Protein AF-A0A653J4P3-F1 (afdb_monomer)

pLDDT: mean 70.9, std 15.96, range [40.28, 94.81]

Foldseek 3Di:
DPPDPPVNVVVVVVVCCVVCPPVNCCVVCVVVVVVVVVVVVVVVVVVPDPDDDPDPDPPPPPDPPDDPDDDDDDDDDDDDDDDDDDDDDDDDDDDDDDDDDDDDDD

Mean predicted aligned error: 21.35 Å

Secondary structure (DSSP, 8-state):
---S-HHHHHHHHHHHHHHHHHHHHHHHHHHHHHHHHHHHHHHHHHTT----PPPPPP---S--------------------------------------------

Structure (mmCIF, N/CA/C/O backbone):
data_AF-A0A653J4P3-F1
#
_entry.id   AF-A0A653J4P3-F1
#
loop_
_atom_site.group_PDB
_atom_site.id
_atom_site.type_symbol
_atom_site.label_atom_id
_atom_site.label_alt_id
_atom_site.label_comp_id
_atom_site.label_asym_id
_atom_site.label_entity_id
_atom_site.label_seq_id
_atom_site.pdbx_PDB_ins_code
_atom_site.Cartn_x
_atom_site.Cartn_y
_atom_site.Cartn_z
_atom_site.occupancy
_atom_site.B_iso_or_equiv
_atom_site.auth_seq_id
_atom_site.auth_comp_id
_atom_site.auth_asym_id
_atom_site.auth_atom_id
_atom_site.pdbx_PDB_model_num
ATOM 1 N N . MET A 1 1 ? 20.877 -26.631 -7.408 1.00 53.03 1 MET A N 1
ATOM 2 C CA . MET A 1 1 ? 20.059 -25.799 -8.315 1.00 53.03 1 MET A CA 1
ATOM 3 C C . MET A 1 1 ? 19.679 -24.528 -7.571 1.00 53.03 1 MET A C 1
ATOM 5 O O . MET A 1 1 ? 18.632 -24.487 -6.942 1.00 53.03 1 MET A O 1
ATOM 9 N N . GLY A 1 2 ? 20.610 -23.565 -7.514 1.00 58.75 2 GLY A N 1
ATOM 10 C CA . GLY A 1 2 ? 20.479 -22.327 -6.738 1.00 58.75 2 GLY A CA 1
ATOM 11 C C . GLY A 1 2 ? 19.360 -21.475 -7.315 1.00 58.75 2 GLY A C 1
ATOM 12 O O . GLY A 1 2 ? 19.553 -20.804 -8.327 1.00 58.75 2 GLY A O 1
ATOM 13 N N . GLY A 1 3 ? 18.177 -21.620 -6.722 1.00 61.97 3 GLY A N 1
ATOM 14 C CA . GLY A 1 3 ? 16.941 -21.016 -7.182 1.00 61.97 3 GLY A CA 1
ATOM 15 C C . GLY A 1 3 ? 17.108 -19.517 -7.357 1.00 61.97 3 GLY A C 1
ATOM 16 O O . GLY A 1 3 ? 17.546 -18.837 -6.437 1.00 61.97 3 GLY A O 1
ATOM 17 N N . LEU A 1 4 ? 16.781 -19.052 -8.563 1.00 65.81 4 LEU A N 1
ATOM 18 C CA . LEU A 1 4 ? 16.382 -17.682 -8.873 1.00 65.81 4 LEU A CA 1
ATOM 19 C C . LEU A 1 4 ? 17.175 -16.639 -8.079 1.00 65.81 4 LEU A C 1
ATOM 21 O O . LEU A 1 4 ? 16.672 -16.039 -7.130 1.00 65.81 4 LEU A O 1
ATOM 25 N N . SER A 1 5 ? 18.441 -16.495 -8.486 1.00 83.44 5 SER A N 1
ATOM 26 C CA . SER A 1 5 ? 19.403 -15.485 -8.042 1.00 83.44 5 SER A CA 1
ATOM 27 C C . SER A 1 5 ? 18.704 -14.205 -7.587 1.00 83.44 5 SER A C 1
ATOM 29 O O . SER A 1 5 ? 17.834 -13.706 -8.296 1.00 83.44 5 SER A O 1
ATOM 31 N N . LEU A 1 6 ? 19.093 -13.658 -6.434 1.00 85.00 6 LEU A N 1
ATOM 32 C CA . LEU A 1 6 ? 18.507 -12.452 -5.826 1.00 85.00 6 LEU A CA 1
ATOM 33 C C . LEU A 1 6 ? 18.327 -11.291 -6.831 1.00 85.00 6 LEU A C 1
ATOM 35 O O . LEU A 1 6 ? 17.398 -10.495 -6.730 1.00 85.00 6 LEU A O 1
ATOM 39 N N . TRP A 1 7 ? 19.179 -11.261 -7.858 1.00 90.94 7 TRP A N 1
ATOM 40 C CA . TRP A 1 7 ? 19.105 -10.361 -9.007 1.00 90.94 7 TRP A CA 1
ATOM 41 C C . TRP A 1 7 ? 17.777 -10.435 -9.787 1.00 90.94 7 TRP A C 1
ATOM 43 O O . TRP A 1 7 ? 17.237 -9.408 -10.188 1.00 90.94 7 TRP A O 1
ATOM 53 N N . HIS A 1 8 ? 17.210 -11.630 -9.971 1.00 89.25 8 HIS A N 1
ATOM 54 C CA . HIS A 1 8 ? 15.916 -11.838 -10.624 1.00 89.25 8 HIS A CA 1
ATOM 55 C C . HIS A 1 8 ? 14.780 -11.161 -9.853 1.00 89.25 8 HIS A C 1
ATOM 57 O O . HIS A 1 8 ? 13.962 -10.468 -10.453 1.00 89.25 8 HIS A O 1
ATOM 63 N N . TRP A 1 9 ? 14.766 -11.289 -8.524 1.00 91.94 9 TRP A N 1
ATOM 64 C CA . TRP A 1 9 ? 13.748 -10.660 -7.681 1.00 91.94 9 TRP A CA 1
ATOM 65 C C . TRP A 1 9 ? 13.779 -9.130 -7.769 1.00 91.94 9 TRP A C 1
ATOM 67 O O . TRP A 1 9 ? 12.719 -8.512 -7.822 1.00 91.94 9 TRP A O 1
ATOM 77 N N . ILE A 1 10 ? 14.965 -8.518 -7.878 1.00 91.56 10 ILE A N 1
ATOM 78 C CA . ILE A 1 10 ? 15.096 -7.069 -8.102 1.00 91.56 10 ILE A CA 1
ATOM 79 C C . ILE A 1 10 ? 14.503 -6.663 -9.461 1.00 91.56 10 ILE A C 1
ATOM 81 O O . ILE A 1 10 ? 13.748 -5.691 -9.522 1.00 91.56 10 ILE A O 1
ATOM 85 N N . ILE A 1 11 ? 14.786 -7.412 -10.539 1.00 93.38 11 ILE A N 1
ATOM 86 C CA . ILE A 1 11 ? 14.209 -7.129 -11.868 1.00 93.38 11 ILE A CA 1
ATOM 87 C C . ILE A 1 11 ? 12.683 -7.235 -11.828 1.00 93.38 11 ILE A C 1
ATOM 89 O O . ILE A 1 11 ? 11.992 -6.359 -12.342 1.00 93.38 11 ILE A O 1
ATOM 93 N N . VAL A 1 12 ? 12.146 -8.296 -11.222 1.00 92.50 12 VAL A N 1
ATOM 94 C CA . VAL A 1 12 ? 10.695 -8.517 -11.156 1.00 92.50 12 VAL A CA 1
ATOM 95 C C . VAL A 1 12 ? 10.014 -7.375 -10.406 1.00 92.50 12 VAL A C 1
ATOM 97 O O . VAL A 1 12 ? 9.013 -6.844 -10.882 1.00 92.50 12 VAL A O 1
ATOM 100 N N . LEU A 1 13 ? 10.582 -6.939 -9.280 1.00 92.19 13 LEU A N 1
ATOM 101 C CA . LEU A 1 13 ? 10.025 -5.848 -8.482 1.00 92.19 13 LEU A CA 1
ATOM 102 C C . LEU A 1 13 ? 10.036 -4.516 -9.251 1.00 92.19 13 LEU A C 1
ATOM 104 O O . LEU A 1 13 ? 9.068 -3.759 -9.181 1.00 92.19 13 LEU A O 1
ATOM 108 N N . LEU A 1 14 ? 11.077 -4.273 -10.055 1.00 93.31 14 LEU A N 1
ATOM 109 C CA . LEU A 1 14 ? 11.152 -3.118 -10.952 1.00 93.31 14 LEU A CA 1
ATOM 110 C C . LEU A 1 14 ? 10.063 -3.163 -12.036 1.00 93.31 14 LEU A C 1
ATOM 112 O O . LEU A 1 14 ? 9.364 -2.173 -12.244 1.00 93.31 14 LEU A O 1
ATOM 116 N N . VAL A 1 15 ? 9.887 -4.308 -12.704 1.00 94.81 15 VAL A N 1
ATOM 117 C CA . VAL A 1 15 ? 8.874 -4.477 -13.761 1.00 94.81 15 VAL A CA 1
ATOM 118 C C . VAL A 1 15 ? 7.463 -4.317 -13.200 1.00 94.81 15 VAL A C 1
ATOM 120 O O . VAL A 1 15 ? 6.644 -3.620 -13.796 1.00 94.81 15 VAL A O 1
ATOM 123 N N . VAL A 1 16 ? 7.181 -4.901 -12.035 1.00 92.75 16 VAL A N 1
ATOM 124 C CA . VAL A 1 16 ? 5.887 -4.757 -11.354 1.00 92.75 16 VAL A CA 1
ATOM 125 C C . VAL A 1 16 ? 5.634 -3.295 -10.988 1.00 92.75 16 VAL A C 1
ATOM 127 O O . VAL A 1 16 ? 4.546 -2.788 -11.243 1.00 92.75 16 VAL A O 1
ATOM 130 N N . LEU A 1 17 ? 6.636 -2.577 -10.473 1.00 91.25 17 LEU A N 1
ATOM 131 C CA . LEU A 1 17 ? 6.492 -1.159 -10.141 1.00 91.25 17 LEU A CA 1
ATOM 132 C C . LEU A 1 17 ? 6.250 -0.278 -11.374 1.00 91.25 17 LEU A C 1
ATOM 134 O O . LEU A 1 17 ? 5.518 0.702 -11.274 1.00 91.25 17 LEU A O 1
ATOM 138 N N . ILE A 1 18 ? 6.825 -0.623 -12.529 1.00 93.25 18 ILE A N 1
ATOM 139 C CA . ILE A 1 18 ? 6.593 0.088 -13.796 1.00 93.25 18 ILE A CA 1
ATOM 140 C C . ILE A 1 18 ? 5.199 -0.224 -14.355 1.00 93.25 18 ILE A C 1
ATOM 142 O O . ILE A 1 18 ? 4.500 0.691 -14.780 1.00 93.25 18 ILE A O 1
ATOM 146 N N . LEU A 1 19 ? 4.776 -1.492 -14.333 1.00 93.25 19 LEU A N 1
ATOM 147 C CA . LEU A 1 19 ? 3.503 -1.926 -14.913 1.00 93.25 19 LEU A CA 1
ATOM 148 C C . LEU A 1 19 ? 2.297 -1.486 -14.074 1.00 93.25 19 LEU A C 1
ATOM 150 O O . LEU A 1 19 ? 1.292 -1.033 -14.614 1.00 93.25 19 LEU A O 1
ATOM 154 N N . PHE A 1 20 ? 2.401 -1.608 -12.752 1.00 89.62 20 PHE A N 1
ATOM 155 C CA . PHE A 1 20 ? 1.349 -1.193 -11.824 1.00 89.62 20 PHE A CA 1
ATOM 156 C C . PHE A 1 20 ? 1.473 0.282 -11.419 1.00 89.62 20 PHE A C 1
ATOM 158 O O . PHE A 1 20 ? 0.494 0.888 -10.978 1.00 89.62 20 PHE A O 1
ATOM 165 N N . GLY A 1 21 ? 2.655 0.883 -11.577 1.00 87.06 21 GLY A N 1
ATOM 166 C CA . GLY A 1 21 ? 2.950 2.233 -11.111 1.00 87.06 21 GLY A CA 1
ATOM 167 C C . GLY A 1 21 ? 3.043 2.324 -9.582 1.00 87.06 21 GLY A C 1
ATOM 168 O O . GLY A 1 21 ? 2.470 1.531 -8.834 1.00 87.06 21 GLY A O 1
ATOM 169 N N . ARG A 1 22 ? 3.715 3.365 -9.077 1.00 83.81 22 ARG A N 1
ATOM 170 C CA . ARG A 1 22 ? 3.855 3.589 -7.623 1.00 83.81 22 ARG A CA 1
ATOM 171 C C . ARG A 1 22 ? 2.518 3.786 -6.891 1.00 83.81 22 ARG A C 1
ATOM 173 O O . ARG A 1 22 ? 2.406 3.441 -5.724 1.00 83.81 22 ARG A O 1
ATOM 180 N N . GLY A 1 23 ? 1.507 4.327 -7.577 1.00 86.81 23 GLY A N 1
ATOM 181 C CA . GLY A 1 23 ? 0.212 4.656 -6.975 1.00 86.81 23 GLY A CA 1
ATOM 182 C C . GLY A 1 23 ? -0.583 3.423 -6.548 1.00 86.81 23 GLY A C 1
ATOM 183 O O . GLY A 1 23 ? -1.061 3.374 -5.422 1.00 86.81 23 GLY A O 1
ATOM 184 N N . ARG A 1 24 ? -0.675 2.397 -7.407 1.00 88.69 24 ARG A N 1
ATOM 185 C CA . ARG A 1 24 ? -1.460 1.187 -7.108 1.00 88.69 24 ARG A CA 1
ATOM 186 C C . ARG A 1 24 ? -0.817 0.310 -6.045 1.00 88.69 24 ARG A C 1
ATOM 188 O O . ARG A 1 24 ? -1.525 -0.227 -5.204 1.00 88.69 24 ARG A O 1
ATOM 195 N N . ILE A 1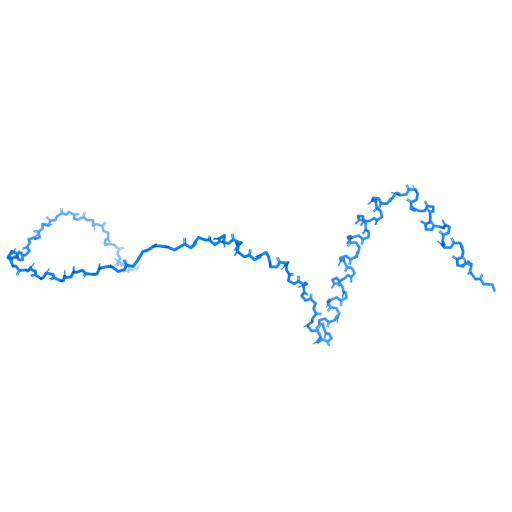 25 ? 0.509 0.189 -6.060 1.00 90.50 25 ILE A N 1
ATOM 196 C CA . ILE A 1 25 ? 1.229 -0.624 -5.075 1.00 90.50 25 ILE A CA 1
ATOM 197 C C . ILE A 1 25 ? 1.146 0.002 -3.683 1.00 90.50 25 ILE A C 1
ATOM 199 O O . ILE A 1 25 ? 0.947 -0.733 -2.728 1.00 90.50 25 ILE A O 1
ATOM 203 N N . SER A 1 26 ? 1.234 1.330 -3.544 1.00 88.50 26 SER A N 1
ATOM 204 C CA . SER A 1 26 ? 1.088 1.987 -2.235 1.00 88.50 26 SER A CA 1
ATOM 205 C C . SER A 1 26 ? -0.327 1.898 -1.661 1.00 88.50 26 SER A C 1
ATOM 207 O O . SER A 1 26 ? -0.463 1.719 -0.455 1.00 88.50 26 SER A O 1
ATOM 209 N N . ASP A 1 27 ? -1.355 1.999 -2.504 1.00 90.44 27 ASP A N 1
ATOM 210 C CA . ASP A 1 27 ? -2.766 1.891 -2.101 1.00 90.44 27 ASP A CA 1
ATOM 211 C C . ASP A 1 27 ? -3.062 0.481 -1.554 1.00 90.44 27 ASP A C 1
ATOM 213 O O . ASP A 1 27 ? -3.426 0.295 -0.393 1.00 90.44 27 ASP A O 1
ATOM 217 N N . ILE A 1 28 ? -2.701 -0.536 -2.345 1.00 91.81 28 ILE A N 1
ATOM 218 C CA . ILE A 1 28 ? -2.824 -1.951 -1.983 1.00 91.81 28 ILE A CA 1
ATOM 219 C C . ILE A 1 28 ? -1.955 -2.263 -0.755 1.00 91.81 28 ILE A C 1
ATOM 221 O O . ILE A 1 28 ? -2.449 -2.770 0.244 1.00 91.81 28 ILE A O 1
ATOM 225 N N . MET A 1 29 ? -0.669 -1.914 -0.758 1.00 89.56 29 MET A N 1
ATOM 226 C CA . MET A 1 29 ? 0.216 -2.182 0.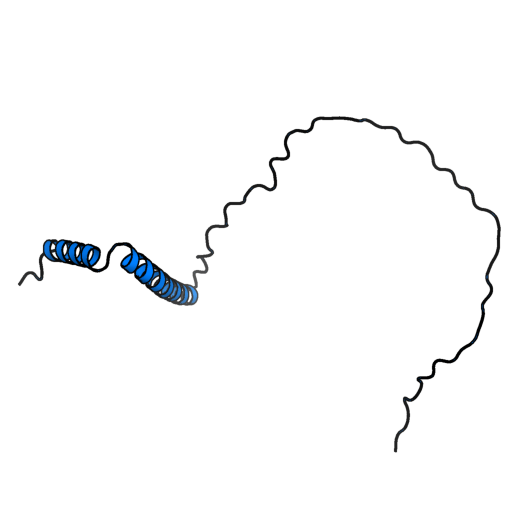382 1.00 89.56 29 MET A CA 1
ATOM 227 C C . MET A 1 29 ? -0.250 -1.477 1.667 1.00 89.56 29 MET A C 1
ATOM 229 O O . MET A 1 29 ? -0.013 -1.990 2.759 1.00 89.56 29 MET A O 1
ATOM 233 N N . GLY A 1 30 ? -0.930 -0.332 1.561 1.00 91.44 30 GLY A N 1
ATOM 234 C CA . GLY A 1 30 ? -1.539 0.366 2.691 1.00 91.44 30 GLY A CA 1
ATOM 235 C C . GLY A 1 30 ? -2.680 -0.428 3.329 1.00 91.44 30 GLY A C 1
ATOM 236 O O . GLY A 1 30 ? -2.692 -0.608 4.549 1.00 91.44 30 GLY A O 1
ATOM 237 N N . ASP A 1 31 ? -3.603 -0.947 2.521 1.00 93.06 31 ASP A N 1
ATOM 238 C CA . ASP A 1 31 ? -4.734 -1.745 3.011 1.00 93.06 31 ASP A CA 1
ATOM 239 C C . ASP A 1 31 ? -4.299 -3.130 3.502 1.00 93.06 31 ASP A C 1
ATOM 241 O O . ASP A 1 31 ? -4.696 -3.567 4.587 1.00 93.06 31 ASP A O 1
ATOM 245 N N . PHE A 1 32 ? -3.386 -3.781 2.779 1.00 93.25 32 PHE A N 1
ATOM 246 C CA . PHE A 1 32 ? -2.769 -5.033 3.217 1.00 93.25 32 PHE A CA 1
ATOM 247 C C . PHE A 1 32 ? -1.941 -4.840 4.499 1.00 93.25 32 PHE A C 1
ATOM 249 O O . PHE A 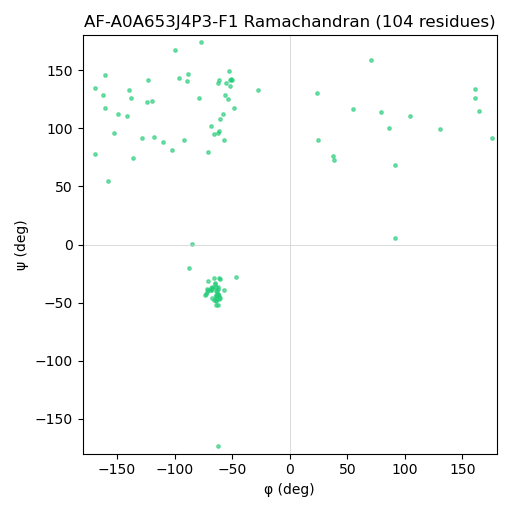1 32 ? -2.003 -5.665 5.412 1.00 93.25 32 PHE A O 1
ATOM 256 N N . GLY A 1 33 ? -1.210 -3.728 4.619 1.00 92.62 33 GLY A N 1
ATOM 257 C CA . GLY A 1 33 ? -0.415 -3.396 5.799 1.00 92.62 33 GLY A CA 1
ATOM 258 C C . GLY A 1 33 ? -1.263 -3.198 7.056 1.00 92.62 33 GLY A C 1
ATOM 259 O O . GLY A 1 33 ? -0.887 -3.684 8.122 1.00 92.62 33 GLY A O 1
ATOM 260 N N . LYS A 1 34 ? -2.428 -2.548 6.939 1.00 91.44 34 LYS A N 1
ATOM 261 C CA . LYS A 1 34 ? -3.386 -2.407 8.049 1.00 91.44 34 LYS A CA 1
ATOM 262 C C . LYS A 1 34 ? -3.935 -3.763 8.496 1.00 91.44 34 LYS A C 1
ATOM 264 O O . LYS A 1 34 ? -3.913 -4.045 9.689 1.00 91.44 34 LYS A O 1
ATOM 269 N N . GLY A 1 35 ? -4.347 -4.622 7.558 1.00 93.19 35 GLY A N 1
ATOM 270 C CA . GLY A 1 35 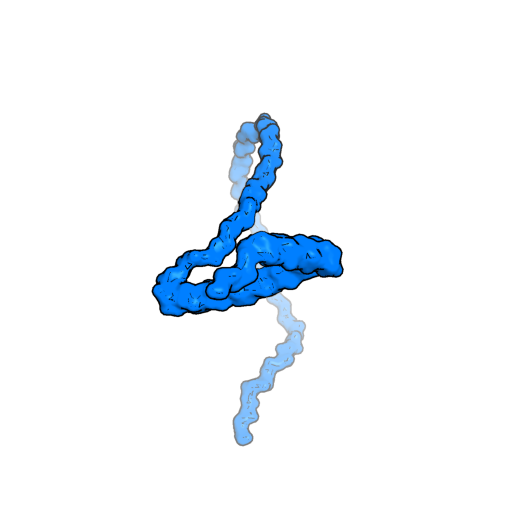? -4.865 -5.959 7.876 1.00 93.19 35 GLY A CA 1
ATOM 271 C C . GLY A 1 35 ? -3.840 -6.840 8.598 1.00 93.19 35 GLY A C 1
ATOM 272 O O . GLY A 1 35 ? -4.143 -7.432 9.633 1.00 93.19 35 GLY A O 1
ATOM 273 N N . ILE A 1 36 ? -2.596 -6.866 8.107 1.00 93.44 36 ILE A N 1
ATOM 274 C CA . ILE A 1 36 ? -1.506 -7.630 8.734 1.00 93.44 36 ILE 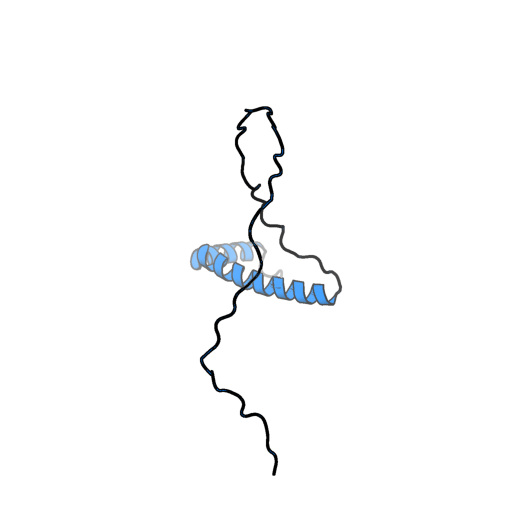A CA 1
ATOM 275 C C . ILE A 1 36 ? -1.118 -7.029 10.097 1.00 93.44 36 ILE A C 1
ATOM 277 O O . ILE A 1 36 ? -0.809 -7.772 11.029 1.00 93.44 36 ILE A O 1
ATOM 281 N N . LYS A 1 37 ? -1.148 -5.696 10.246 1.00 89.38 37 LYS A N 1
ATOM 282 C CA . LYS A 1 37 ? -0.866 -5.021 11.522 1.00 89.38 37 LYS A CA 1
ATOM 283 C C . LYS A 1 37 ? -1.905 -5.372 12.587 1.00 89.38 37 LYS A C 1
ATOM 285 O O . LYS A 1 37 ? -1.501 -5.795 13.662 1.00 89.38 37 LYS A O 1
ATOM 290 N N . SER A 1 38 ? -3.199 -5.290 12.274 1.00 88.81 38 SER A N 1
ATOM 291 C CA . SER A 1 38 ? -4.270 -5.670 13.206 1.00 88.81 38 SER A CA 1
ATOM 292 C C . SER A 1 38 ? -4.255 -7.161 13.544 1.00 88.81 38 SER A C 1
ATOM 294 O O . SER A 1 38 ? -4.532 -7.532 14.679 1.00 88.81 38 SER A O 1
ATOM 296 N N . PHE A 1 39 ? -3.867 -8.021 12.597 1.00 90.38 39 PHE A N 1
ATOM 297 C CA . PHE A 1 39 ? -3.661 -9.445 12.867 1.00 90.38 39 PHE A CA 1
ATOM 298 C C . PHE A 1 39 ? -2.511 -9.678 13.857 1.00 90.38 39 PHE A C 1
ATOM 300 O O . PHE A 1 39 ? -2.649 -10.447 14.805 1.00 90.38 39 PHE A O 1
ATOM 307 N N . LYS A 1 40 ? -1.387 -8.970 13.685 1.00 87.25 40 LYS A N 1
ATOM 308 C CA . LYS A 1 40 ? -0.255 -9.063 14.614 1.00 87.25 40 LYS A CA 1
ATOM 309 C C . LYS A 1 40 ? -0.573 -8.467 15.986 1.00 87.25 40 LYS A C 1
ATOM 311 O O . LYS A 1 40 ? -0.164 -9.028 16.993 1.00 87.25 40 LYS A O 1
ATOM 316 N N . GLU A 1 41 ? -1.293 -7.350 16.024 1.00 87.44 41 GLU A N 1
ATOM 317 C CA . GLU A 1 41 ? -1.777 -6.737 17.264 1.00 87.44 41 GLU A CA 1
ATOM 318 C C . GLU A 1 41 ? -2.731 -7.673 18.010 1.00 87.44 41 GLU A C 1
ATOM 320 O O . GLU A 1 41 ? -2.549 -7.851 19.205 1.00 87.44 41 GLU A O 1
ATOM 325 N N . GLY A 1 42 ? -3.658 -8.348 17.322 1.00 85.38 42 GLY A N 1
ATOM 326 C CA . GLY A 1 42 ? -4.550 -9.333 17.944 1.00 85.38 42 GLY A CA 1
ATOM 327 C C . GLY A 1 42 ? -3.813 -10.535 18.546 1.00 85.38 42 GLY A C 1
ATOM 328 O O . GLY A 1 42 ? -4.155 -10.974 19.638 1.00 85.38 42 GLY A O 1
ATOM 329 N N . ILE A 1 43 ? -2.759 -11.025 17.884 1.00 86.00 43 ILE A N 1
ATOM 330 C CA . ILE A 1 43 ? -1.923 -12.119 18.415 1.00 86.00 43 ILE A CA 1
ATOM 331 C C . ILE A 1 43 ? -1.063 -11.653 19.605 1.00 86.00 43 ILE A C 1
ATOM 333 O O . ILE A 1 43 ? -0.889 -12.388 20.579 1.00 86.00 43 ILE A O 1
ATOM 337 N N . ASN A 1 44 ? -0.522 -10.432 19.549 1.00 83.81 44 ASN A N 1
ATOM 338 C CA . ASN A 1 44 ? 0.252 -9.858 20.654 1.00 83.81 44 ASN A CA 1
ATOM 339 C C . ASN A 1 44 ? -0.627 -9.493 21.866 1.00 83.81 44 ASN A C 1
ATOM 341 O O . ASN A 1 44 ? -0.155 -9.597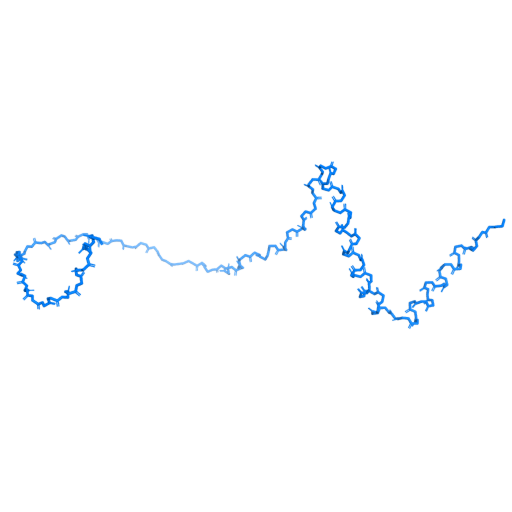 22.997 1.00 83.81 44 ASN A O 1
ATOM 345 N N . ASP A 1 45 ? -1.891 -9.109 21.653 1.00 72.44 45 ASP A N 1
ATOM 346 C CA . ASP A 1 45 ? -2.858 -8.831 22.726 1.00 72.44 45 ASP A CA 1
ATOM 347 C C . ASP A 1 45 ? -3.219 -10.110 23.503 1.00 72.44 45 ASP A C 1
ATOM 349 O O . ASP A 1 45 ? -3.273 -10.085 24.732 1.00 72.44 45 ASP A O 1
ATOM 353 N N . GLU A 1 46 ? -3.333 -11.258 22.816 1.00 67.19 46 GLU A N 1
ATOM 354 C CA . GLU A 1 46 ? -3.510 -12.575 23.455 1.00 67.19 46 GLU A CA 1
ATOM 355 C C . GLU A 1 46 ? -2.272 -13.001 24.269 1.00 67.19 46 GLU A C 1
ATOM 357 O O . GLU A 1 46 ? -2.384 -13.685 25.285 1.00 67.19 46 GLU A O 1
ATOM 362 N N . SER A 1 47 ? -1.086 -12.537 23.860 1.00 64.44 47 SER A N 1
ATOM 363 C CA . SER A 1 47 ? 0.194 -12.843 24.514 1.00 64.44 47 SER A CA 1
ATOM 364 C C . SER A 1 47 ? 0.521 -11.924 25.706 1.00 64.44 47 SER A C 1
ATOM 366 O O . SER A 1 47 ? 1.542 -12.119 26.360 1.00 64.44 47 SER A O 1
ATOM 368 N N . GLY A 1 48 ? -0.354 -10.966 26.045 1.00 57.81 48 GLY A N 1
ATOM 369 C CA . GLY A 1 48 ? -0.274 -10.184 27.286 1.00 57.81 48 GLY A CA 1
ATOM 370 C C . GLY A 1 48 ? 0.515 -8.872 27.220 1.00 57.81 48 GLY A C 1
ATOM 371 O O . GLY A 1 48 ? 0.630 -8.191 28.240 1.00 57.81 48 GLY A O 1
ATOM 372 N N . ASP A 1 49 ? 0.990 -8.453 26.047 1.00 59.72 49 ASP A N 1
ATOM 373 C CA . ASP A 1 49 ? 1.752 -7.211 25.884 1.00 59.72 49 ASP A CA 1
ATOM 374 C C . ASP A 1 49 ? 0.879 -6.097 25.292 1.00 59.72 49 ASP A C 1
ATOM 376 O O . ASP A 1 49 ? 0.904 -5.783 24.100 1.00 59.72 49 ASP A O 1
ATOM 380 N N . ARG A 1 50 ? 0.093 -5.448 26.158 1.00 59.66 50 ARG A N 1
ATOM 381 C CA . ARG A 1 50 ? -0.684 -4.249 25.808 1.00 59.66 50 ARG A CA 1
ATOM 382 C C . ARG A 1 50 ? 0.225 -3.040 25.601 1.00 59.66 50 ARG A C 1
ATOM 384 O O . ARG A 1 50 ? 0.306 -2.208 26.493 1.00 59.66 50 ARG A O 1
ATOM 391 N N . HIS A 1 51 ? 0.883 -2.904 24.452 1.00 64.75 51 HIS A N 1
ATOM 392 C CA . HIS A 1 51 ? 1.458 -1.629 23.999 1.00 64.75 51 HIS A CA 1
ATOM 393 C C . HIS A 1 51 ? 1.547 -1.564 22.468 1.00 64.75 51 HIS A C 1
ATOM 395 O O . HIS A 1 51 ? 2.532 -1.976 21.864 1.00 64.75 51 HIS A O 1
ATOM 401 N N . ALA A 1 52 ? 0.539 -0.949 21.850 1.00 64.06 52 ALA A N 1
ATOM 402 C CA . ALA A 1 52 ? 0.700 -0.185 20.611 1.00 64.06 52 ALA A CA 1
ATOM 403 C C . ALA A 1 52 ? -0.449 0.828 20.454 1.00 64.06 52 ALA A C 1
ATOM 405 O O . ALA A 1 52 ? -1.143 0.858 19.440 1.00 64.06 52 ALA A O 1
ATOM 406 N N . ALA A 1 53 ? -0.663 1.680 21.463 1.00 64.56 53 ALA A N 1
ATOM 407 C CA . ALA A 1 53 ? -1.397 2.920 21.227 1.00 64.56 53 ALA A CA 1
ATOM 408 C C . ALA A 1 53 ? -0.599 3.773 20.212 1.00 64.56 53 ALA A C 1
ATOM 410 O O . ALA A 1 53 ? 0.634 3.810 20.300 1.00 64.56 53 ALA A O 1
ATOM 411 N N . PRO A 1 54 ? -1.253 4.441 19.243 1.00 70.94 54 PRO A N 1
ATOM 412 C CA . PRO A 1 54 ? -0.584 5.361 18.327 1.00 70.94 54 PRO A CA 1
ATOM 413 C C . PRO A 1 54 ? 0.229 6.404 19.109 1.00 70.94 54 PRO A C 1
ATOM 415 O O . PRO A 1 54 ? -0.195 6.782 20.207 1.00 70.94 54 PRO A O 1
ATOM 418 N N . PRO A 1 55 ? 1.356 6.913 18.570 1.00 70.81 55 PRO A N 1
ATOM 419 C CA . PRO A 1 55 ? 1.976 8.098 19.148 1.00 70.81 55 PRO A CA 1
ATOM 420 C C . PRO A 1 55 ? 0.898 9.187 19.277 1.00 70.81 55 PRO A C 1
ATOM 422 O O . PRO A 1 55 ? 0.080 9.327 18.358 1.00 70.81 55 PRO A O 1
ATOM 425 N N . PRO A 1 56 ? 0.846 9.914 20.407 1.00 69.06 56 PRO A N 1
ATOM 426 C CA . PRO A 1 56 ? -0.137 10.968 20.593 1.00 69.06 56 PRO A CA 1
ATOM 427 C C . PRO A 1 56 ? -0.080 11.924 19.392 1.00 69.06 56 PRO A C 1
ATOM 429 O O . PRO A 1 56 ? 1.019 12.188 18.885 1.00 69.06 56 PRO A O 1
ATOM 432 N N . PRO A 1 57 ? -1.231 12.431 18.904 1.00 73.31 57 PRO A N 1
ATOM 433 C CA . PRO A 1 57 ? -1.216 13.495 17.910 1.00 73.31 57 PRO A CA 1
ATOM 434 C C . PRO A 1 57 ? -0.297 14.611 18.425 1.00 73.31 57 PRO A C 1
ATOM 436 O O . PRO A 1 57 ? -0.290 14.852 19.638 1.00 73.31 57 PRO A O 1
ATOM 439 N N . PRO A 1 58 ? 0.492 15.274 17.556 1.00 70.06 58 PRO A N 1
ATOM 440 C CA . PRO A 1 58 ? 1.277 16.426 17.966 1.00 70.06 58 PRO A CA 1
ATOM 441 C C . PRO A 1 58 ? 0.353 17.352 18.745 1.00 70.06 58 PRO A C 1
ATOM 443 O O . PRO A 1 58 ? -0.666 17.799 18.215 1.00 70.06 58 PRO A O 1
ATOM 446 N N . VAL A 1 59 ? 0.662 17.565 20.023 1.00 61.44 59 VAL A N 1
ATOM 447 C CA . VAL A 1 59 ? -0.039 18.542 20.842 1.00 61.44 59 VAL A CA 1
ATOM 448 C C . VAL A 1 59 ? 0.249 19.871 20.166 1.00 61.44 59 VAL A C 1
ATOM 450 O O . VAL A 1 59 ? 1.326 20.429 20.345 1.00 61.44 59 VAL A O 1
ATOM 453 N N . VAL A 1 60 ? -0.662 20.340 19.314 1.00 66.31 60 VAL A N 1
ATOM 454 C CA . VAL A 1 60 ? -0.695 21.747 18.935 1.00 66.31 60 VAL A CA 1
ATOM 455 C C . VAL A 1 60 ? -0.865 22.490 20.258 1.00 66.31 60 VAL A C 1
ATOM 457 O O . VAL A 1 60 ? -1.880 22.286 20.928 1.00 66.31 60 VAL A O 1
ATOM 460 N N . PRO A 1 61 ? 0.139 23.256 20.723 1.00 69.94 61 PRO A N 1
ATOM 461 C CA . PRO A 1 61 ? -0.013 24.014 21.952 1.00 69.94 61 PRO A CA 1
ATOM 462 C C . PRO A 1 61 ? -1.247 24.908 21.784 1.00 69.94 61 PRO A C 1
ATOM 464 O O . PRO A 1 61 ? -1.353 25.576 20.748 1.00 69.94 61 PRO A O 1
ATOM 467 N N . PRO A 1 62 ? -2.207 24.914 22.724 1.00 60.25 62 PRO A N 1
ATOM 468 C CA . PRO A 1 62 ? -3.309 25.856 22.664 1.00 60.25 62 PRO A CA 1
ATOM 469 C C . PRO A 1 62 ? -2.715 27.262 22.730 1.00 60.25 62 PRO A C 1
ATOM 471 O O . PRO A 1 62 ? -2.212 27.673 23.766 1.00 60.25 62 PRO A O 1
ATOM 474 N N . ALA A 1 63 ? -2.764 27.953 21.592 1.00 61.97 63 ALA A N 1
ATOM 475 C CA . ALA A 1 63 ? -2.453 29.360 21.408 1.00 61.97 63 ALA A CA 1
ATOM 476 C C . ALA A 1 63 ? -1.062 29.816 21.898 1.00 61.97 63 ALA A C 1
ATOM 478 O O . ALA A 1 63 ? -0.778 29.959 23.085 1.00 61.97 63 ALA A O 1
ATOM 479 N N . GLN A 1 64 ? -0.243 30.271 20.951 1.00 58.38 64 GLN A N 1
ATOM 480 C CA . GLN A 1 64 ? 0.535 31.478 21.208 1.00 58.38 64 GLN A CA 1
ATOM 481 C C . GLN A 1 64 ? -0.455 32.602 21.556 1.00 58.38 64 GLN A C 1
ATOM 483 O O . GLN A 1 64 ? -0.954 33.305 20.681 1.00 58.38 64 GLN A O 1
ATOM 488 N N . ILE A 1 65 ? -0.773 32.755 22.841 1.00 57.59 65 ILE A N 1
ATOM 489 C CA . ILE A 1 65 ? -1.244 34.023 23.380 1.00 57.59 65 ILE A CA 1
ATOM 490 C C . ILE A 1 65 ? -0.022 34.932 23.292 1.00 57.59 65 ILE A C 1
ATOM 492 O O . ILE A 1 65 ? 0.935 34.790 24.053 1.00 57.59 65 ILE A O 1
ATOM 496 N N . ALA A 1 66 ? -0.011 35.799 22.281 1.00 66.19 66 ALA A N 1
ATOM 497 C CA . ALA A 1 66 ? 0.970 36.865 22.175 1.00 66.19 66 ALA A CA 1
ATOM 498 C C . ALA A 1 66 ? 1.038 37.632 23.515 1.00 66.19 66 ALA A C 1
ATOM 500 O O . ALA A 1 66 ? -0.010 37.845 24.133 1.00 66.19 66 ALA A O 1
ATOM 501 N N . PRO A 1 67 ? 2.224 38.066 23.975 1.00 57.62 67 PRO A N 1
ATOM 502 C CA . PRO A 1 67 ? 2.358 38.840 25.203 1.00 57.62 67 PRO A CA 1
ATOM 503 C C . PRO A 1 67 ? 1.587 40.164 25.101 1.00 57.62 67 PRO A C 1
ATOM 505 O O . PRO A 1 67 ? 2.085 41.144 24.553 1.00 57.62 67 PRO A O 1
ATOM 508 N N . GLN A 1 68 ? 0.371 40.216 25.640 1.00 58.78 68 GLN A N 1
ATOM 509 C CA . GLN A 1 68 ? -0.266 41.478 25.999 1.00 58.78 68 GLN A CA 1
ATOM 510 C C . GLN A 1 68 ? 0.082 41.759 27.460 1.00 58.78 68 GLN A C 1
ATOM 512 O O . GLN A 1 68 ? -0.570 41.292 28.390 1.00 58.78 68 GLN A O 1
ATOM 517 N N . ALA A 1 69 ? 1.194 42.466 27.640 1.00 67.44 69 ALA A N 1
ATOM 518 C CA . ALA A 1 69 ? 1.549 43.134 28.887 1.00 67.44 69 ALA A CA 1
ATOM 519 C C . ALA A 1 69 ? 0.711 44.442 29.036 1.00 67.44 69 ALA A C 1
ATOM 521 O O . ALA A 1 69 ? 0.023 44.834 28.094 1.00 67.44 69 ALA A O 1
ATOM 522 N N . PRO A 1 70 ? 0.774 45.177 30.159 1.00 63.81 70 PRO A N 1
ATOM 523 C CA . PRO A 1 70 ? -0.105 45.053 31.326 1.00 63.81 70 PRO A CA 1
ATOM 524 C C . PRO A 1 70 ? -0.820 46.378 31.672 1.00 63.81 70 PRO A C 1
ATOM 526 O O . PRO A 1 70 ? -0.189 47.424 31.646 1.00 63.81 70 PRO A O 1
ATOM 529 N N . VAL A 1 71 ? -2.089 46.358 32.090 1.00 59.50 71 VAL A N 1
ATOM 530 C CA . VAL A 1 71 ? -2.778 47.457 32.815 1.00 59.50 71 VAL A CA 1
ATOM 531 C C . VAL A 1 71 ? -4.116 46.892 33.334 1.00 59.50 71 VAL A C 1
ATOM 533 O O . VAL A 1 71 ? -4.790 46.200 32.591 1.00 59.50 71 VAL A O 1
ATOM 536 N N . GLN A 1 72 ? -4.603 47.076 34.558 1.00 56.88 72 GLN A N 1
ATOM 537 C CA . GLN A 1 72 ? -4.402 48.148 35.518 1.00 56.88 72 GLN A CA 1
ATOM 538 C C . GLN A 1 72 ? -4.775 47.667 36.932 1.00 56.88 72 GLN A C 1
ATOM 540 O O . GLN A 1 72 ? -5.696 46.881 37.145 1.00 56.88 72 GLN A O 1
ATOM 545 N N . THR A 1 73 ? -4.016 48.203 37.873 1.00 52.94 73 THR A N 1
ATOM 546 C CA . THR A 1 73 ? -4.119 48.159 39.327 1.00 52.94 73 THR A CA 1
ATOM 547 C C . THR A 1 73 ? -5.472 48.656 39.862 1.00 52.94 73 THR A C 1
ATOM 549 O O . THR A 1 73 ? -5.997 49.652 39.384 1.00 52.94 73 THR A O 1
ATOM 552 N N . ALA A 1 74 ? -5.970 47.942 40.878 1.00 58.12 74 ALA A N 1
ATOM 553 C CA . ALA A 1 74 ? -6.788 48.351 42.031 1.00 58.12 74 ALA A CA 1
ATOM 554 C C . ALA A 1 74 ? -7.646 49.631 41.972 1.00 58.12 74 ALA A C 1
ATOM 556 O O . ALA A 1 74 ? -7.076 50.700 41.831 1.00 58.12 74 ALA A O 1
ATOM 557 N N . VAL A 1 75 ? -8.937 49.518 42.344 1.00 63.50 75 VAL A N 1
ATOM 558 C CA . VAL A 1 75 ? -9.582 50.263 43.462 1.00 63.50 75 VAL A CA 1
ATOM 559 C C . VAL A 1 75 ? -10.888 49.539 43.888 1.00 63.50 75 VAL A C 1
ATOM 561 O O . VAL A 1 75 ? -11.808 49.46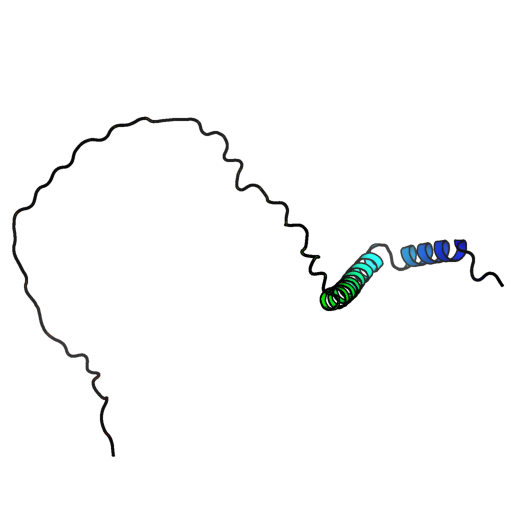9 43.077 1.00 63.50 75 VAL A O 1
ATOM 564 N N . PRO A 1 76 ? -11.047 49.025 45.127 1.00 68.62 76 PRO A N 1
ATOM 565 C CA . PRO A 1 76 ? -12.368 48.741 45.699 1.00 68.62 76 PRO A CA 1
ATOM 566 C C . PRO A 1 76 ? -12.928 49.969 46.437 1.00 68.62 76 PRO A C 1
ATOM 568 O O . PRO A 1 76 ? -12.188 50.625 47.176 1.00 68.62 76 PRO A O 1
ATOM 571 N N . PRO A 1 77 ? -14.240 50.245 46.324 1.00 62.88 77 PRO A N 1
ATOM 572 C CA . PRO A 1 77 ? -14.945 50.724 47.509 1.00 62.88 77 PRO A CA 1
ATOM 573 C C . PRO A 1 77 ? -16.366 50.158 47.708 1.00 62.88 77 PRO A C 1
ATOM 575 O O . PRO A 1 77 ? -17.225 50.232 46.839 1.00 62.88 77 PRO A O 1
ATOM 578 N N . VAL A 1 78 ? -16.576 49.728 48.959 1.00 51.41 78 VAL A N 1
ATOM 579 C CA . VAL A 1 78 ? -17.731 50.020 49.829 1.00 51.41 78 VAL A CA 1
ATOM 580 C C . VAL A 1 78 ? -19.049 49.259 49.623 1.00 51.41 78 VAL A C 1
ATOM 582 O O . VAL A 1 78 ? -19.808 49.447 48.679 1.00 51.41 78 VAL A O 1
ATOM 585 N N . ALA A 1 79 ? -19.353 48.463 50.651 1.00 53.69 79 ALA A N 1
ATOM 586 C CA . ALA A 1 79 ? -20.673 47.968 51.001 1.00 53.69 79 ALA A CA 1
ATOM 587 C C . ALA A 1 79 ? -21.641 49.118 51.325 1.00 53.69 79 ALA A C 1
ATOM 589 O O . ALA A 1 79 ? -21.284 50.060 52.029 1.00 53.69 79 ALA A O 1
ATOM 590 N N . THR A 1 80 ? -22.901 49.006 50.908 1.00 53.50 80 THR A N 1
ATOM 591 C CA . THR A 1 80 ? -24.008 49.752 51.520 1.00 53.50 80 THR A CA 1
ATOM 592 C C . THR A 1 80 ? -25.231 48.848 51.597 1.00 53.50 80 THR A C 1
ATOM 594 O O . THR A 1 80 ? -25.810 48.445 50.594 1.00 53.50 80 THR A O 1
ATOM 597 N N . ILE A 1 81 ? -25.549 48.497 52.837 1.00 56.34 81 ILE A N 1
ATOM 598 C CA . ILE A 1 81 ? -26.743 47.807 53.312 1.00 56.34 81 ILE A CA 1
ATOM 599 C C . ILE A 1 81 ? -27.870 48.842 53.382 1.00 56.34 81 ILE A C 1
ATOM 601 O O . ILE A 1 81 ? -27.678 49.841 54.071 1.00 56.34 81 ILE A O 1
ATOM 605 N N . VAL A 1 82 ? -29.024 48.600 52.747 1.00 49.75 82 VAL A N 1
ATOM 606 C CA . VAL A 1 82 ? -30.310 49.241 53.095 1.00 49.75 82 VAL A CA 1
ATOM 607 C C . VAL A 1 82 ? -31.476 48.285 52.774 1.00 49.75 82 VAL A C 1
ATOM 609 O O . VAL A 1 82 ? -31.757 48.023 51.611 1.00 49.75 82 VAL A O 1
ATOM 612 N N . ASP A 1 83 ? -32.152 47.803 53.818 1.00 51.19 83 ASP A N 1
ATOM 613 C CA . ASP A 1 83 ? -33.544 47.308 53.850 1.00 51.19 83 ASP A CA 1
ATOM 614 C C . ASP A 1 83 ? -34.252 48.229 54.857 1.00 51.19 83 ASP A C 1
ATOM 616 O O . ASP A 1 83 ? -33.659 48.452 55.924 1.00 51.19 83 ASP A O 1
ATOM 620 N N . PRO A 1 84 ? -35.357 48.932 54.516 1.00 52.53 84 PRO A N 1
ATOM 621 C CA . PRO A 1 84 ? -36.685 48.475 54.976 1.00 52.53 84 PRO A CA 1
ATOM 622 C C . PRO A 1 84 ? -37.911 49.062 54.220 1.00 52.53 84 PRO A C 1
ATOM 624 O O . PRO A 1 84 ? -38.061 50.281 54.168 1.00 52.53 84 PRO A O 1
ATOM 627 N N . ALA A 1 85 ? -38.846 48.229 53.732 1.00 40.28 85 ALA A N 1
ATOM 628 C CA . ALA A 1 85 ? -40.314 48.459 53.779 1.00 40.28 85 ALA A CA 1
ATOM 629 C C . ALA A 1 85 ? -41.104 47.603 52.765 1.00 40.28 85 ALA A C 1
ATOM 631 O O . ALA A 1 85 ? -40.855 47.664 51.563 1.00 40.28 85 ALA A O 1
ATOM 632 N N . THR A 1 86 ? -42.196 46.992 53.257 1.00 50.03 86 THR A N 1
ATOM 633 C CA . THR A 1 86 ? -43.292 46.273 52.551 1.00 50.03 86 THR A CA 1
ATOM 634 C C . THR A 1 86 ? -42.968 44.793 52.282 1.00 50.03 86 THR A C 1
ATOM 636 O O . THR A 1 86 ? -42.192 44.476 51.398 1.00 50.03 86 THR A O 1
ATOM 639 N N . GLY A 1 87 ? -43.443 43.805 53.050 1.00 44.00 87 GLY A N 1
ATOM 640 C CA . GLY A 1 87 ? -44.804 43.610 53.568 1.00 44.00 87 GLY A CA 1
ATOM 641 C C . GLY A 1 87 ? -45.485 42.491 52.755 1.00 44.00 87 GLY A C 1
ATOM 642 O O . GLY A 1 87 ? -45.717 42.672 51.572 1.00 44.00 87 GLY A O 1
ATOM 643 N N . VAL A 1 88 ? -45.722 41.334 53.381 1.00 54.12 88 VAL 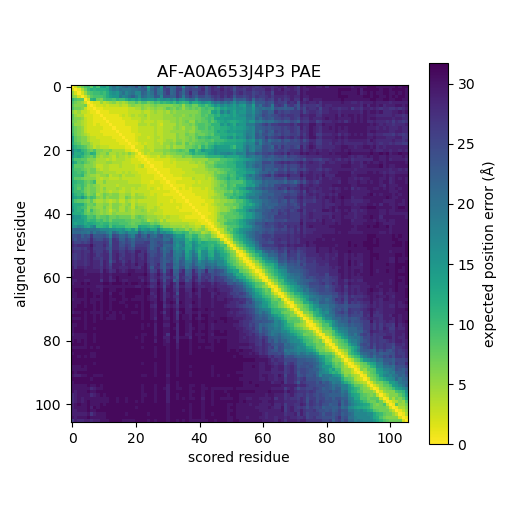A N 1
ATOM 644 C CA . VAL A 1 88 ? -46.084 39.992 52.841 1.00 54.12 88 VAL A CA 1
ATOM 645 C C . VAL A 1 88 ? -47.456 39.909 52.069 1.00 54.12 88 VAL A C 1
ATOM 647 O O . VAL A 1 88 ? -48.089 40.934 51.850 1.00 54.12 88 VAL A O 1
ATOM 650 N N . PRO A 1 89 ? -47.949 38.714 51.648 1.00 52.34 89 PRO A N 1
ATOM 651 C CA . PRO A 1 89 ? -48.274 38.264 50.279 1.00 52.34 89 PRO A CA 1
ATOM 652 C C . PRO A 1 89 ? -49.782 38.343 49.895 1.00 52.34 89 PRO A C 1
ATOM 654 O O . PRO A 1 89 ? -50.638 38.421 50.772 1.00 52.34 89 PRO A O 1
ATOM 657 N N . VAL A 1 90 ? -50.156 38.209 48.609 1.00 57.72 90 VAL A N 1
ATOM 658 C CA . VAL A 1 90 ? -51.567 37.956 48.211 1.00 57.72 90 VAL A CA 1
ATOM 659 C C . VAL A 1 90 ? -51.665 36.899 47.089 1.00 57.72 90 VAL A C 1
ATOM 661 O O . VAL A 1 90 ? -50.998 37.052 46.066 1.00 57.72 90 VAL A O 1
ATOM 664 N N . PRO A 1 91 ? -52.466 35.826 47.273 1.00 59.72 91 PRO A N 1
ATOM 665 C CA . PRO A 1 91 ? -52.738 34.775 46.288 1.00 59.72 91 PRO A CA 1
ATOM 666 C C . PRO A 1 91 ? -53.939 35.127 45.392 1.00 59.72 91 PRO A C 1
ATOM 668 O O . PRO A 1 91 ? -54.908 35.692 45.895 1.00 59.72 91 PRO A O 1
ATOM 671 N N . GLU A 1 92 ? -53.943 34.709 44.117 1.00 56.16 92 GLU A N 1
ATOM 672 C CA . GLU A 1 92 ? -55.185 34.664 43.326 1.00 56.16 92 GLU A CA 1
ATOM 673 C C . GLU A 1 92 ? -55.458 33.257 42.744 1.00 56.16 92 GLU A C 1
ATOM 675 O O . GLU A 1 92 ? -54.595 32.687 42.067 1.00 56.16 92 GLU A O 1
ATOM 680 N N . PRO A 1 93 ? -56.626 32.662 43.066 1.00 56.44 93 PRO A N 1
ATOM 681 C CA . PRO A 1 93 ? -57.017 31.299 42.733 1.00 56.44 93 PRO A CA 1
ATOM 682 C C . PRO A 1 93 ? -57.883 31.234 41.468 1.00 56.44 93 PRO A C 1
ATOM 684 O O . PRO A 1 93 ? -58.805 32.024 41.290 1.00 56.44 93 PRO A O 1
ATOM 687 N N . GLY A 1 94 ? -57.688 30.187 40.666 1.00 50.03 94 GLY A N 1
ATOM 688 C CA . GLY A 1 94 ? -58.716 29.718 39.735 1.00 50.03 94 GLY A CA 1
ATOM 689 C C . GLY A 1 94 ? -58.233 29.508 38.308 1.00 50.03 94 GLY A C 1
ATOM 690 O O . GLY A 1 94 ? -58.193 30.434 37.514 1.00 50.03 94 GLY A O 1
ATOM 691 N N . MET A 1 95 ? -57.943 28.255 37.966 1.00 55.00 95 MET A N 1
ATOM 692 C CA . MET A 1 95 ? -58.738 27.478 37.004 1.00 55.00 95 MET A CA 1
ATOM 693 C C . MET A 1 95 ? -58.047 26.130 36.777 1.00 55.00 95 MET A C 1
ATOM 695 O O . MET A 1 95 ? -57.148 25.974 35.961 1.00 55.00 95 MET A O 1
ATOM 699 N N . THR A 1 96 ? -58.460 25.158 37.591 1.00 60.81 96 THR A N 1
ATOM 700 C CA . THR A 1 96 ? -58.808 23.797 37.154 1.00 60.81 96 THR A CA 1
ATOM 701 C C . THR A 1 96 ? -58.166 23.305 35.848 1.00 60.81 96 THR A C 1
ATOM 703 O O . THR A 1 96 ? -58.769 23.389 34.783 1.00 60.81 96 THR A O 1
ATOM 706 N N . HIS A 1 97 ? -56.999 22.676 35.951 1.00 56.84 97 HIS A N 1
ATOM 707 C CA . HIS A 1 97 ? -56.621 21.571 35.068 1.00 56.84 97 HIS A CA 1
ATOM 708 C C . HIS A 1 97 ? -56.630 20.320 35.962 1.00 56.84 97 HIS A C 1
ATOM 710 O O . HIS A 1 97 ? -55.723 20.110 36.758 1.00 56.84 97 HIS A O 1
ATOM 716 N N . LEU A 1 98 ? -57.762 19.623 36.114 1.00 59.59 98 LEU A N 1
ATOM 717 C CA . LEU A 1 98 ? -58.188 18.543 35.213 1.00 59.59 98 LEU A CA 1
ATOM 718 C C . LEU A 1 98 ? -56.997 17.699 34.740 1.00 59.59 98 LEU A C 1
ATOM 720 O O . LEU A 1 98 ? -56.548 17.844 33.612 1.00 59.59 98 LEU A O 1
ATOM 724 N N . SE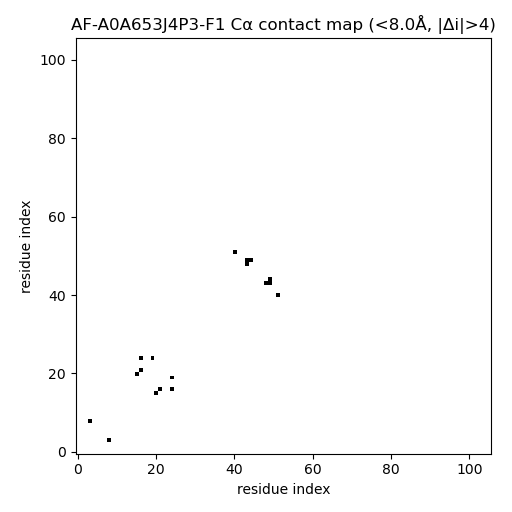R A 1 99 ? -56.487 16.832 35.617 1.00 54.94 99 SER A N 1
ATOM 725 C CA . SER A 1 99 ? -56.147 15.448 35.256 1.00 54.94 99 SER A CA 1
ATOM 726 C C . SER A 1 99 ? -55.851 14.645 36.526 1.00 54.94 99 SER A C 1
ATOM 728 O O . SER A 1 99 ? -54.708 14.436 36.924 1.00 54.94 99 SER A O 1
ATOM 730 N N . SER A 1 100 ? -56.920 14.250 37.215 1.00 54.41 100 SER A N 1
ATOM 731 C CA . SER A 1 100 ? -56.899 13.176 38.204 1.00 54.41 100 SER A CA 1
ATOM 732 C C . SER A 1 100 ? -57.837 12.097 37.689 1.00 54.41 100 SER A C 1
ATOM 734 O O . SER A 1 100 ? -59.028 12.139 37.970 1.00 54.41 100 SER A O 1
ATOM 736 N N . GLU A 1 101 ? -57.303 11.132 36.949 1.00 63.19 101 GLU A N 1
ATOM 737 C CA . GLU A 1 101 ? -57.976 9.853 36.730 1.00 63.19 101 GLU A CA 1
ATOM 738 C C . GLU A 1 101 ? -56.937 8.732 36.881 1.00 63.19 101 GLU A C 1
ATOM 740 O O . GLU A 1 101 ? -56.409 8.170 35.931 1.00 63.19 101 GLU A O 1
ATOM 745 N N . ASN A 1 102 ? -56.569 8.481 38.140 1.00 51.44 102 ASN A N 1
ATOM 746 C CA . ASN A 1 102 ? -55.856 7.287 38.585 1.00 51.44 102 ASN A CA 1
ATOM 747 C C . ASN A 1 102 ? -56.628 6.684 39.763 1.00 51.44 102 ASN A C 1
ATOM 749 O O . ASN A 1 102 ? -56.422 7.094 40.906 1.00 51.44 102 ASN A O 1
ATOM 753 N N . LYS A 1 103 ? -57.549 5.765 39.455 1.00 57.03 103 LYS A N 1
ATOM 754 C CA . LYS A 1 103 ? -58.159 4.736 40.323 1.00 57.03 103 LYS A CA 1
ATOM 755 C C . LYS A 1 103 ? -59.403 4.230 39.595 1.00 57.03 103 LYS A C 1
ATOM 757 O O . LYS A 1 103 ? -60.338 4.996 39.398 1.00 57.03 103 LYS A O 1
ATOM 762 N N . THR A 1 104 ? -59.480 2.974 39.176 1.00 59.91 104 THR A N 1
ATOM 763 C CA . THR A 1 104 ? -60.168 1.878 39.900 1.00 59.91 104 THR A CA 1
ATOM 764 C C . THR A 1 104 ? -60.391 0.823 38.799 1.00 59.91 104 THR A C 1
ATOM 766 O O . THR A 1 104 ? -60.844 1.195 37.727 1.00 59.91 104 THR A O 1
ATOM 769 N N . GLY A 1 105 ? -60.009 -0.449 38.881 1.00 61.31 105 GLY A N 1
ATOM 770 C CA . GLY A 1 105 ? -60.070 -1.341 40.027 1.00 61.31 105 GLY A CA 1
ATOM 771 C C . GLY A 1 105 ? -61.394 -2.109 40.013 1.00 61.31 105 GLY A C 1
ATOM 772 O O . GLY A 1 105 ? -62.230 -1.829 40.861 1.00 61.31 105 GLY A O 1
ATOM 773 N N . ALA A 1 106 ? -61.589 -3.020 39.055 1.00 49.03 106 ALA A N 1
ATOM 774 C CA . ALA A 1 106 ? -62.540 -4.137 39.111 1.00 49.03 106 ALA A CA 1
ATOM 775 C C . ALA A 1 106 ? -62.233 -5.122 37.977 1.00 49.03 106 ALA A C 1
ATOM 777 O O . ALA A 1 106 ? -62.090 -4.646 36.829 1.00 49.03 106 ALA A O 1
#

Radius of gyration: 39.31 Å; Cα contacts (8 Å, |Δi|>4): 9; chains: 1; bounding box: 83×76×70 Å

Sequence (106 aa):
MGGLSLWHWIIVLLVVLILFGRGRISDIMGDFGKGIKSFKEGINDESGDRHAAPPPPPVVPPAQIAPQAPVQTAVPPVATIVDPATGVPVPEPGMTHLSSENKTGA

Solvent-accessible surface area (backbone atoms only — not comparable to full-atom values): 7631 Å² total; per-residue (Å²): 131,83,72,76,52,73,66,54,58,55,53,51,54,52,52,49,41,65,74,59,31,70,68,53,54,51,53,51,50,49,56,53,48,51,54,55,47,54,53,51,50,54,56,38,52,75,71,69,59,89,77,82,76,74,80,74,72,82,78,72,73,86,64,88,73,71,90,79,80,87,87,83,82,86,85,90,84,82,90,80,91,86,87,90,87,86,82,88,89,86,88,86,89,87,78,89,78,90,81,85,88,87,84,84,91,129